Protein AF-A0A7I9VSZ9-F1 (afdb_monomer_lite)

Radius of gyration: 15.68 Å; chains: 1; bounding box: 29×31×40 Å

InterPro domains:
  IPR036188 FAD/NAD(P)-binding domain superfamily [G3DSA:3.50.50.60] (1-81)

Foldseek 3Di:
DVVLVVVLVVVVVVCVVDPPDDWQSVLVSVVVVVLVVLCVVPVQQSLQDWGADRHPRDIDDGFPDGNNPDPDPDPVVRPDD

pLDDT: mean 96.52, std 3.67, range [73.0, 98.31]

Structure (mmCIF, N/CA/C/O backbone):
data_AF-A0A7I9VSZ9-F1
#
_entry.id   AF-A0A7I9VSZ9-F1
#
loop_
_atom_site.group_PDB
_atom_site.id
_atom_site.type_symbol
_atom_site.label_atom_id
_atom_site.label_alt_id
_atom_site.label_comp_id
_atom_site.label_asym_id
_atom_site.label_entity_id
_atom_site.label_seq_id
_atom_site.pdbx_PDB_ins_code
_atom_site.Cartn_x
_atom_site.Cartn_y
_atom_site.Cartn_z
_atom_site.occupancy
_atom_site.B_iso_or_equiv
_atom_site.auth_seq_id
_atom_site.auth_comp_id
_atom_site.auth_asym_id
_atom_site.auth_atom_id
_atom_site.pdbx_PDB_model_num
ATOM 1 N N . MET A 1 1 ? 7.678 9.539 -4.953 1.00 78.81 1 MET A N 1
ATOM 2 C CA . MET A 1 1 ? 7.204 9.308 -6.347 1.00 78.81 1 MET A CA 1
ATOM 3 C C . MET A 1 1 ? 8.230 8.624 -7.261 1.00 78.81 1 MET A C 1
ATOM 5 O O . MET A 1 1 ? 7.94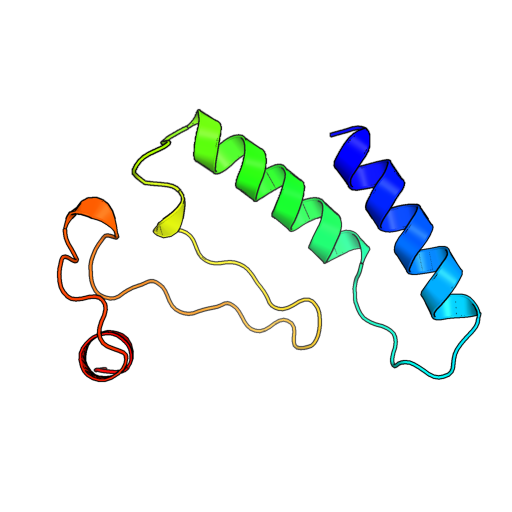9 7.503 -7.655 1.00 78.81 1 MET A O 1
ATOM 9 N N . ASP A 1 2 ? 9.408 9.193 -7.556 1.00 90.56 2 ASP A N 1
ATOM 10 C CA . ASP A 1 2 ? 10.383 8.588 -8.503 1.00 90.56 2 ASP A CA 1
ATOM 11 C C . ASP A 1 2 ? 10.773 7.129 -8.179 1.00 90.56 2 ASP A C 1
ATOM 13 O O . ASP A 1 2 ? 10.930 6.304 -9.075 1.00 90.56 2 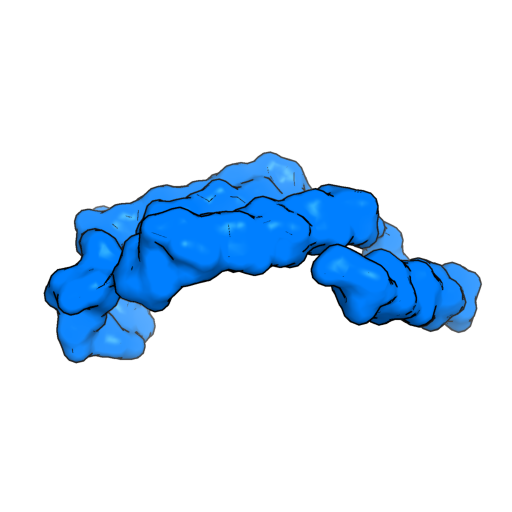ASP A O 1
ATOM 17 N N . GLU A 1 3 ? 10.889 6.783 -6.893 1.00 97.00 3 GLU A N 1
ATOM 18 C CA . GLU A 1 3 ? 11.187 5.412 -6.449 1.00 97.00 3 GLU A CA 1
ATOM 19 C C . GLU A 1 3 ? 10.030 4.430 -6.708 1.00 97.00 3 GLU A C 1
ATOM 21 O O . GLU A 1 3 ? 10.272 3.271 -7.048 1.00 97.00 3 GLU A O 1
ATOM 26 N N . ILE A 1 4 ? 8.779 4.896 -6.575 1.00 97.50 4 ILE A N 1
ATOM 27 C CA . ILE A 1 4 ? 7.571 4.101 -6.853 1.00 97.50 4 ILE A CA 1
ATOM 28 C C . ILE A 1 4 ? 7.520 3.790 -8.350 1.00 97.50 4 ILE A C 1
ATOM 30 O O . ILE A 1 4 ? 7.286 2.645 -8.735 1.00 97.50 4 ILE A O 1
ATOM 34 N N . ASP A 1 5 ? 7.802 4.788 -9.186 1.00 97.75 5 ASP A N 1
ATOM 35 C CA . ASP A 1 5 ? 7.811 4.649 -10.644 1.00 97.75 5 ASP A CA 1
ATOM 36 C C . ASP A 1 5 ? 8.901 3.673 -11.086 1.00 97.75 5 ASP A C 1
ATOM 38 O O . ASP A 1 5 ? 8.621 2.696 -11.778 1.00 97.75 5 ASP A O 1
ATOM 42 N N . PHE A 1 6 ? 10.121 3.861 -10.576 1.00 98.12 6 PHE A N 1
ATOM 43 C CA . PHE A 1 6 ? 11.253 2.994 -10.882 1.00 98.12 6 PHE A CA 1
ATOM 44 C C . PHE A 1 6 ? 10.979 1.521 -10.545 1.00 98.12 6 PHE A C 1
ATOM 46 O O . PHE A 1 6 ? 11.261 0.629 -11.347 1.00 98.12 6 PHE A O 1
ATOM 53 N N . GLN A 1 7 ? 10.423 1.243 -9.362 1.00 98.31 7 GLN A N 1
ATOM 54 C CA . GLN A 1 7 ? 10.125 -0.133 -8.969 1.00 98.31 7 GLN A CA 1
ATOM 55 C C . GLN A 1 7 ? 8.936 -0.716 -9.746 1.00 98.31 7 GLN A C 1
ATOM 57 O O . GLN A 1 7 ? 8.952 -1.908 -10.055 1.00 98.31 7 GLN A O 1
ATOM 62 N N . THR A 1 8 ? 7.939 0.104 -10.090 1.00 98.19 8 THR A N 1
ATOM 63 C CA . THR A 1 8 ? 6.804 -0.317 -10.927 1.00 98.19 8 THR A CA 1
ATOM 64 C C . THR A 1 8 ? 7.295 -0.795 -12.293 1.00 98.19 8 THR A C 1
ATOM 66 O O . THR A 1 8 ? 6.926 -1.887 -12.728 1.00 98.19 8 THR A O 1
ATOM 69 N N . ASP A 1 9 ? 8.180 -0.029 -12.933 1.00 98.06 9 ASP A N 1
ATOM 70 C CA . ASP A 1 9 ? 8.751 -0.383 -14.234 1.00 98.06 9 ASP A CA 1
ATOM 71 C C . ASP A 1 9 ? 9.621 -1.641 -14.147 1.00 98.06 9 ASP A C 1
ATOM 73 O O . ASP A 1 9 ? 9.481 -2.555 -14.957 1.00 98.06 9 ASP A O 1
ATOM 77 N N . TYR A 1 10 ? 10.446 -1.759 -13.104 1.00 98.19 10 TYR A N 1
ATOM 78 C CA . TYR A 1 10 ? 11.262 -2.955 -12.894 1.00 98.19 10 TYR A CA 1
ATOM 79 C C . TYR A 1 10 ? 10.423 -4.234 -12.742 1.00 98.19 10 TYR A C 1
ATOM 81 O O . TYR A 1 10 ? 10.753 -5.275 -13.313 1.00 98.19 10 TYR A O 1
ATOM 89 N N . VAL A 1 11 ? 9.327 -4.183 -11.980 1.00 97.94 11 VAL A N 1
ATOM 90 C CA . VAL A 1 11 ? 8.435 -5.343 -11.822 1.00 97.94 11 VAL A CA 1
ATOM 91 C C . VAL A 1 11 ? 7.731 -5.668 -13.138 1.00 97.94 11 VAL A C 1
ATOM 93 O O . VAL A 1 11 ? 7.610 -6.845 -13.480 1.00 97.94 11 VAL A O 1
ATOM 96 N N . ARG A 1 12 ? 7.328 -4.650 -13.907 1.00 97.31 12 ARG A N 1
ATOM 97 C CA . ARG A 1 12 ? 6.738 -4.825 -15.240 1.00 97.31 12 ARG A CA 1
ATOM 98 C C . ARG A 1 12 ? 7.682 -5.567 -16.183 1.00 97.31 12 ARG A C 1
ATOM 100 O O . ARG A 1 12 ? 7.255 -6.510 -16.849 1.00 97.31 12 ARG A O 1
ATOM 107 N N . ASP A 1 13 ? 8.960 -5.195 -16.179 1.00 97.75 13 ASP A N 1
ATOM 108 C CA . ASP A 1 13 ? 9.992 -5.857 -16.976 1.00 97.75 13 ASP A CA 1
ATOM 109 C C . ASP A 1 13 ? 10.148 -7.332 -16.582 1.00 97.75 13 ASP A C 1
ATOM 111 O O . ASP A 1 13 ? 10.206 -8.201 -17.450 1.00 97.75 13 ASP A O 1
ATOM 115 N N . LEU A 1 14 ? 10.170 -7.645 -15.281 1.00 98.00 14 LEU A N 1
ATOM 116 C CA . LEU A 1 14 ? 10.253 -9.031 -14.808 1.00 98.00 14 LEU A CA 1
ATOM 117 C C . LEU A 1 14 ? 9.019 -9.855 -15.183 1.00 98.00 14 LEU A C 1
ATOM 119 O O . LEU A 1 14 ? 9.156 -11.011 -15.585 1.00 98.00 14 LEU A O 1
ATOM 123 N N . MET A 1 15 ? 7.822 -9.281 -15.054 1.00 96.81 15 MET A N 1
ATOM 124 C CA . MET A 1 15 ? 6.574 -9.969 -15.385 1.00 96.81 15 MET A CA 1
ATOM 125 C C . MET A 1 15 ? 6.543 -10.385 -16.855 1.00 96.81 15 MET A C 1
ATOM 127 O O . MET A 1 15 ? 6.218 -11.535 -17.142 1.00 96.81 15 MET A O 1
ATOM 131 N N . ALA A 1 16 ? 6.999 -9.515 -17.762 1.00 96.62 16 ALA A N 1
ATOM 132 C CA . ALA A 1 16 ? 7.079 -9.795 -19.197 1.00 96.62 16 ALA A CA 1
ATOM 133 C C . ALA A 1 16 ? 8.034 -10.953 -19.568 1.00 96.62 16 ALA A C 1
ATOM 135 O O . ALA A 1 16 ? 8.002 -11.445 -20.697 1.00 96.62 16 ALA A O 1
ATOM 136 N N . LEU A 1 17 ? 8.888 -11.398 -18.638 1.00 98.00 17 LEU A N 1
ATOM 137 C CA . LEU A 1 17 ? 9.844 -12.494 -18.834 1.00 98.00 17 LEU A CA 1
ATOM 138 C C . LEU A 1 17 ? 9.341 -13.847 -18.308 1.00 98.00 17 LEU A C 1
ATOM 140 O O . LEU A 1 17 ? 10.063 -14.843 -18.402 1.00 98.00 17 LEU A O 1
ATOM 144 N N . THR A 1 18 ? 8.138 -13.899 -17.736 1.00 97.38 18 THR A N 1
ATOM 145 C CA . THR A 1 18 ? 7.585 -15.102 -17.097 1.00 97.38 18 THR A CA 1
ATOM 146 C C . THR A 1 18 ? 6.136 -15.344 -17.517 1.00 97.38 18 THR A C 1
ATOM 148 O O . THR A 1 18 ? 5.521 -14.514 -18.17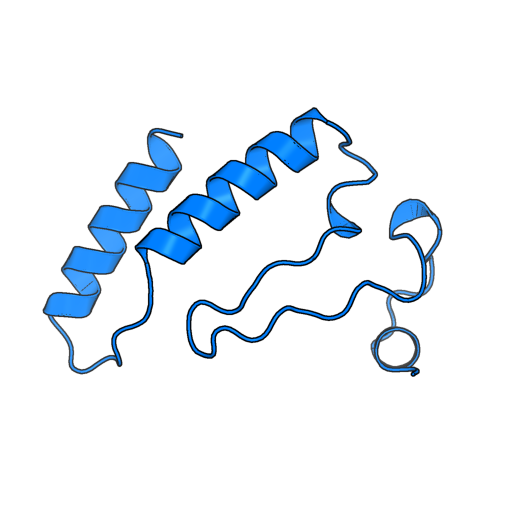5 1.00 97.38 18 THR A O 1
ATOM 151 N N . ASP A 1 19 ? 5.577 -16.489 -17.131 1.00 97.19 19 ASP A N 1
ATOM 152 C CA . ASP A 1 19 ? 4.151 -16.805 -17.266 1.00 97.19 19 ASP A CA 1
ATOM 153 C C . ASP A 1 19 ? 3.328 -16.383 -16.034 1.00 97.19 19 ASP A C 1
ATOM 155 O O . ASP A 1 19 ? 2.180 -16.807 -15.868 1.00 97.19 19 ASP A O 1
ATOM 159 N N . TYR A 1 20 ? 3.904 -15.553 -15.155 1.00 97.38 20 TYR A N 1
ATOM 160 C CA . TYR A 1 20 ? 3.180 -15.004 -14.020 1.00 97.38 20 TYR A CA 1
ATOM 161 C C . TYR A 1 20 ? 1.985 -14.189 -14.516 1.00 97.38 20 TYR A C 1
ATOM 163 O O . TYR A 1 20 ? 2.083 -13.428 -15.476 1.00 97.38 20 TYR A O 1
ATOM 171 N N . THR A 1 21 ? 0.833 -14.360 -13.870 1.00 96.25 21 THR A N 1
ATOM 172 C CA . THR A 1 21 ? -0.404 -13.722 -14.327 1.00 96.25 21 THR A CA 1
ATOM 173 C C . THR A 1 21 ? -0.291 -12.207 -14.212 1.00 96.25 21 THR A C 1
ATOM 175 O O . THR A 1 21 ? 0.048 -11.688 -13.148 1.00 96.25 21 THR A O 1
ATOM 178 N N . GLU A 1 22 ? -0.591 -11.505 -15.304 1.00 95.31 22 GLU A N 1
ATOM 179 C CA . GLU A 1 22 ? -0.623 -10.047 -15.311 1.00 95.31 22 GLU A CA 1
ATOM 180 C C . GLU A 1 22 ? -1.696 -9.507 -14.359 1.00 95.31 22 GLU A C 1
ATOM 182 O O . GLU A 1 22 ? -2.777 -10.078 -14.204 1.00 95.31 22 GLU A O 1
ATOM 187 N N . PHE A 1 23 ? -1.385 -8.383 -13.724 1.00 97.19 23 PHE A N 1
ATOM 188 C CA . PHE A 1 23 ? -2.291 -7.626 -12.869 1.00 97.19 23 PHE A CA 1
ATOM 189 C C . PHE A 1 23 ? -2.028 -6.131 -13.059 1.00 97.19 23 PHE A C 1
ATOM 191 O O . PHE A 1 23 ? -1.037 -5.737 -13.678 1.00 97.19 23 PHE A O 1
ATOM 198 N N . ASP A 1 24 ? -2.926 -5.297 -12.541 1.00 97.94 24 ASP A N 1
ATOM 199 C CA . ASP A 1 24 ? -2.902 -3.857 -12.779 1.00 97.94 24 ASP A CA 1
ATOM 200 C C . ASP A 1 24 ? -1.786 -3.150 -11.982 1.00 97.94 24 ASP A C 1
ATOM 202 O O . ASP A 1 24 ? -1.980 -2.678 -10.860 1.00 97.94 24 ASP A O 1
ATOM 206 N N . LEU A 1 25 ? -0.578 -3.110 -12.552 1.00 97.69 25 LEU A N 1
ATOM 207 C CA . LEU A 1 25 ? 0.573 -2.416 -11.964 1.00 97.69 25 LEU A CA 1
ATOM 208 C C . LEU A 1 25 ? 0.396 -0.894 -11.913 1.00 97.69 25 LEU A C 1
ATOM 210 O O . LEU A 1 25 ? 0.981 -0.250 -11.041 1.00 97.69 25 LEU A O 1
ATOM 214 N N . ASP A 1 26 ? -0.410 -0.320 -12.806 1.00 97.62 26 ASP A N 1
ATOM 215 C CA . ASP A 1 26 ? -0.669 1.121 -12.806 1.00 97.62 26 ASP A CA 1
ATOM 216 C C . ASP A 1 26 ? -1.536 1.489 -11.598 1.00 97.62 26 ASP A C 1
ATOM 218 O O . ASP A 1 26 ? -1.224 2.437 -10.878 1.00 97.62 26 ASP A O 1
ATOM 222 N N . LEU A 1 27 ? -2.535 0.661 -11.279 1.00 98.12 27 LEU A N 1
ATOM 223 C CA . LEU A 1 27 ? -3.319 0.816 -10.058 1.00 98.12 27 LEU A CA 1
ATOM 224 C C . LEU A 1 27 ? -2.474 0.616 -8.791 1.00 98.12 27 LEU A C 1
ATOM 226 O O . LEU A 1 27 ? -2.655 1.334 -7.808 1.00 98.12 27 LEU A O 1
ATOM 230 N N . VAL A 1 28 ? -1.523 -0.327 -8.793 1.00 98.19 28 VAL A N 1
ATOM 231 C CA . VAL A 1 28 ? -0.568 -0.479 -7.676 1.00 98.19 28 VAL A CA 1
ATOM 232 C C . VAL A 1 28 ? 0.232 0.803 -7.466 1.00 98.19 28 VAL A C 1
ATOM 234 O O . VAL A 1 28 ? 0.350 1.273 -6.332 1.00 98.19 28 VAL A O 1
ATOM 237 N N . ARG A 1 29 ? 0.755 1.385 -8.549 1.00 98.25 29 ARG A N 1
ATOM 238 C CA . ARG A 1 29 ? 1.492 2.651 -8.521 1.00 98.25 29 ARG A CA 1
ATOM 239 C C . ARG A 1 29 ? 0.632 3.784 -7.958 1.00 98.25 29 ARG A C 1
ATOM 241 O O . ARG A 1 29 ? 1.087 4.508 -7.073 1.00 98.25 29 ARG A O 1
ATOM 248 N N . GLU A 1 30 ? -0.601 3.927 -8.440 1.00 98.19 30 GLU A N 1
ATOM 249 C CA . GLU A 1 30 ? -1.551 4.932 -7.947 1.00 98.19 30 GLU A CA 1
ATOM 250 C C . GLU A 1 30 ? -1.829 4.772 -6.448 1.00 98.19 30 GLU A C 1
ATOM 252 O O . GLU A 1 30 ? -1.765 5.753 -5.704 1.00 98.19 30 GLU A O 1
ATOM 257 N N . HIS A 1 31 ? -2.045 3.539 -5.979 1.00 98.31 31 HIS A N 1
ATOM 258 C CA . HIS A 1 31 ? -2.262 3.256 -4.557 1.00 98.31 31 HIS A CA 1
ATOM 259 C C . HIS A 1 31 ? -1.047 3.587 -3.698 1.00 98.31 31 HIS A C 1
ATOM 261 O O . HIS A 1 31 ? -1.218 4.109 -2.600 1.00 98.31 31 HIS A O 1
ATOM 267 N N . PHE A 1 32 ? 0.176 3.337 -4.173 1.00 98.31 32 PHE A N 1
ATOM 268 C CA . PHE A 1 32 ? 1.379 3.724 -3.430 1.00 98.31 32 PHE A CA 1
ATOM 269 C C . PHE A 1 32 ? 1.541 5.242 -3.323 1.00 98.31 32 PHE A C 1
ATOM 271 O O . PHE A 1 32 ? 1.934 5.731 -2.265 1.00 98.31 32 PHE A O 1
ATOM 278 N N . ILE A 1 33 ? 1.200 5.990 -4.376 1.00 97.62 33 ILE A N 1
ATOM 279 C CA . ILE A 1 33 ? 1.200 7.460 -4.343 1.00 97.62 33 ILE A CA 1
ATOM 280 C C . ILE A 1 33 ? 0.137 7.971 -3.363 1.00 97.62 33 ILE A C 1
ATOM 282 O O . ILE A 1 33 ? 0.407 8.870 -2.569 1.00 97.62 33 ILE A O 1
ATOM 286 N N . ALA A 1 34 ? -1.068 7.397 -3.383 1.00 97.88 34 ALA A N 1
ATOM 287 C CA . ALA A 1 34 ? -2.122 7.746 -2.431 1.00 97.88 34 ALA A CA 1
ATOM 288 C C . ALA A 1 34 ? -1.710 7.416 -0.986 1.00 97.88 34 ALA A C 1
ATOM 290 O O . ALA A 1 34 ? -1.840 8.253 -0.103 1.00 97.88 34 ALA A O 1
ATOM 291 N N . TRP A 1 35 ? -1.118 6.244 -0.756 1.00 98.00 35 TRP A N 1
ATOM 292 C CA . TRP A 1 35 ? -0.591 5.837 0.547 1.00 98.00 35 TRP A CA 1
ATOM 293 C C . TRP A 1 35 ? 0.520 6.763 1.068 1.00 98.00 35 TRP A C 1
ATOM 295 O O . TRP A 1 35 ? 0.596 7.009 2.274 1.00 98.00 35 TRP A O 1
ATOM 305 N N . GLU A 1 36 ? 1.389 7.275 0.188 1.00 97.81 36 GLU A N 1
ATOM 306 C CA . GLU A 1 36 ? 2.400 8.277 0.547 1.00 97.81 36 GLU A CA 1
ATOM 307 C C . GLU A 1 36 ? 1.722 9.558 1.058 1.00 97.81 36 GLU A C 1
ATOM 309 O O . GLU A 1 36 ? 2.022 9.997 2.170 1.00 97.81 36 GLU A O 1
ATOM 314 N N . HIS A 1 37 ? 0.740 10.084 0.318 1.00 97.75 37 HIS A N 1
ATOM 315 C CA . HIS A 1 37 ? -0.025 11.266 0.726 1.00 97.75 37 HIS A CA 1
ATOM 316 C C . HIS A 1 37 ? -0.843 11.045 2.007 1.00 97.75 37 HIS A C 1
ATOM 318 O O . HIS A 1 37 ? -0.827 11.899 2.889 1.00 97.75 37 HIS A O 1
ATOM 324 N N . ASP A 1 38 ? -1.499 9.894 2.172 1.00 98.25 38 ASP A N 1
ATOM 325 C CA . ASP A 1 38 ? -2.282 9.575 3.374 1.00 98.25 38 ASP A CA 1
ATOM 326 C C . ASP A 1 38 ? -1.415 9.605 4.643 1.00 98.25 38 ASP A C 1
ATOM 328 O O . ASP A 1 38 ? -1.864 9.998 5.723 1.00 98.25 38 ASP A O 1
ATOM 332 N N . LYS A 1 39 ? -0.145 9.196 4.527 1.00 98.06 39 LYS A N 1
ATOM 333 C CA . LYS A 1 39 ? 0.823 9.265 5.630 1.00 98.06 39 LYS A CA 1
ATOM 334 C C . LYS A 1 39 ? 1.241 10.692 5.953 1.00 98.06 39 LYS A C 1
ATOM 336 O O . LYS A 1 39 ? 1.491 10.975 7.126 1.00 98.06 39 LYS A O 1
ATOM 341 N N . GLU A 1 40 ? 1.343 11.557 4.948 1.00 98.00 40 GLU A N 1
ATOM 342 C CA . GLU A 1 40 ? 1.594 12.986 5.149 1.00 98.00 40 GLU A CA 1
ATOM 343 C C . GLU A 1 40 ? 0.387 13.677 5.791 1.00 98.00 40 GLU A C 1
ATOM 345 O O . GLU A 1 40 ? 0.561 14.475 6.713 1.00 98.00 40 GLU A O 1
ATOM 350 N N . GLU A 1 41 ? -0.830 13.331 5.361 1.00 98.31 41 GLU A N 1
ATOM 351 C CA . GLU A 1 41 ? -2.073 13.860 5.924 1.00 98.31 41 GLU A CA 1
ATOM 352 C C . GLU A 1 41 ? -2.262 13.423 7.382 1.00 98.31 41 GLU A C 1
ATOM 354 O O . GLU A 1 41 ? -2.584 14.237 8.252 1.00 98.31 41 GLU A O 1
ATOM 359 N N . SER A 1 42 ? -2.042 12.139 7.680 1.00 98.25 42 SER A N 1
ATOM 360 C CA . SER A 1 42 ? -2.146 11.618 9.040 1.00 98.25 42 SER A CA 1
ATOM 361 C C . SER A 1 42 ? -1.282 10.382 9.267 1.00 98.25 42 SER A C 1
ATOM 363 O O . SER A 1 42 ? -1.684 9.242 9.020 1.00 98.25 42 SER A O 1
ATOM 365 N N . ILE A 1 43 ? -0.116 10.583 9.882 1.00 98.25 43 ILE A N 1
ATOM 366 C CA . ILE A 1 43 ? 0.805 9.482 10.197 1.00 98.25 43 ILE A CA 1
ATOM 367 C C . ILE A 1 43 ? 0.218 8.446 11.172 1.00 98.25 43 ILE A C 1
ATOM 369 O O . ILE A 1 43 ? 0.657 7.296 11.197 1.00 98.25 43 ILE A O 1
ATOM 373 N N . THR A 1 44 ? -0.784 8.827 11.967 1.00 97.25 44 THR A N 1
ATOM 374 C CA . THR A 1 44 ? -1.513 7.923 12.872 1.00 97.25 44 THR A CA 1
ATOM 375 C C . THR A 1 44 ? -2.831 7.414 12.282 1.00 97.25 44 THR A C 1
ATOM 377 O O . THR A 1 44 ? -3.380 6.443 12.799 1.00 97.25 44 THR A O 1
ATOM 380 N N . GLY A 1 45 ? -3.332 8.035 11.209 1.00 97.56 45 GLY A N 1
ATOM 381 C CA . GLY A 1 45 ? -4.635 7.752 10.605 1.00 97.56 45 GLY A CA 1
ATOM 382 C C . GLY A 1 45 ? -4.593 7.007 9.271 1.00 97.56 45 GLY A C 1
ATOM 383 O O . GLY A 1 45 ? -5.589 6.381 8.925 1.00 97.56 45 GLY A O 1
ATOM 384 N N . TYR A 1 46 ? -3.464 6.995 8.553 1.00 98.12 46 TYR A N 1
ATOM 385 C CA . TYR A 1 46 ? -3.368 6.430 7.193 1.00 98.12 46 TYR A CA 1
ATOM 386 C C . TYR A 1 46 ? -3.813 4.960 7.074 1.00 98.12 46 TYR A C 1
ATOM 388 O O . TYR A 1 46 ? -4.211 4.502 6.008 1.00 98.12 46 TYR A O 1
ATOM 396 N N . ARG A 1 47 ? -3.769 4.194 8.173 1.00 97.62 47 ARG A N 1
ATOM 397 C CA . ARG A 1 47 ? -4.220 2.792 8.210 1.00 97.62 47 ARG A CA 1
ATOM 398 C C . ARG A 1 47 ? -5.740 2.616 8.239 1.00 97.62 47 ARG A C 1
ATOM 400 O O . ARG A 1 47 ? -6.208 1.489 8.126 1.00 97.62 47 ARG A O 1
ATOM 407 N N . ASN A 1 48 ? -6.500 3.697 8.393 1.00 97.31 48 ASN A N 1
ATOM 408 C CA . ASN A 1 48 ? -7.963 3.661 8.392 1.00 97.31 48 ASN A CA 1
ATOM 409 C C . ASN A 1 48 ? -8.551 3.671 6.972 1.00 97.31 48 ASN A C 1
ATOM 411 O O . ASN A 1 48 ? -9.750 3.447 6.806 1.00 97.31 48 ASN A O 1
ATOM 415 N N . ASN A 1 49 ? -7.722 3.927 5.960 1.00 96.50 49 ASN A N 1
ATOM 416 C CA . ASN A 1 49 ? -8.136 3.978 4.566 1.00 96.50 49 ASN A CA 1
ATOM 417 C C . ASN A 1 49 ? -8.213 2.575 3.949 1.00 96.50 49 ASN A C 1
ATOM 419 O O . ASN A 1 49 ? -7.673 1.596 4.468 1.00 96.50 49 ASN A O 1
ATOM 423 N N . SER A 1 50 ? -8.920 2.461 2.827 1.00 96.44 50 SER A N 1
ATOM 424 C CA . SER A 1 50 ? -9.078 1.208 2.088 1.00 96.44 50 SER A CA 1
ATOM 425 C C . SER A 1 50 ? -8.854 1.438 0.602 1.00 96.44 50 SER A C 1
ATOM 427 O O . SER A 1 50 ? -9.252 2.464 0.058 1.00 96.44 50 SER A O 1
ATOM 429 N N . PHE A 1 51 ? -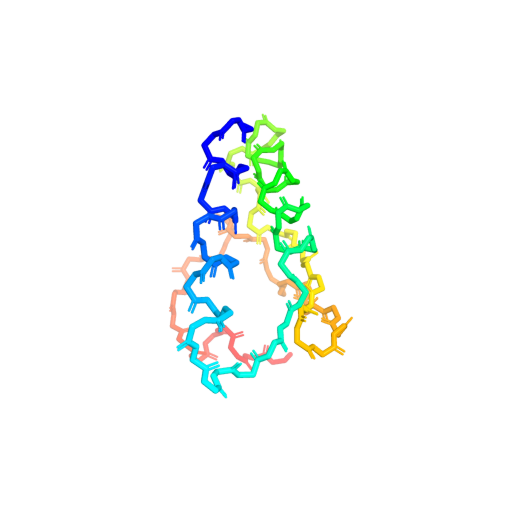8.249 0.451 -0.052 1.00 97.88 51 PHE A N 1
ATOM 430 C CA . PHE A 1 51 ? -7.870 0.505 -1.461 1.00 97.88 51 PHE A CA 1
ATOM 431 C C . PHE A 1 51 ? -8.548 -0.627 -2.239 1.00 97.88 51 PHE A C 1
ATOM 433 O O . PHE A 1 51 ? -8.972 -1.638 -1.666 1.00 97.88 51 PHE A O 1
ATOM 440 N N . SER A 1 52 ? -8.676 -0.460 -3.552 1.00 98.12 52 SER A N 1
ATOM 441 C CA . SER A 1 52 ? -9.158 -1.507 -4.455 1.00 98.12 52 SER A CA 1
ATOM 442 C C . SER A 1 52 ? -8.067 -2.530 -4.762 1.00 98.12 52 SER A C 1
ATOM 444 O O . SER A 1 52 ? -6.885 -2.203 -4.824 1.00 98.12 52 SER A O 1
ATOM 446 N N . SER A 1 53 ? -8.457 -3.787 -4.977 1.00 98.12 53 SER A N 1
ATOM 447 C CA . SER A 1 53 ? -7.523 -4.830 -5.400 1.00 98.12 53 SER A CA 1
ATOM 448 C C . SER A 1 53 ? -7.097 -4.640 -6.866 1.00 98.12 53 SER A C 1
ATOM 450 O O . SER A 1 53 ? -7.969 -4.624 -7.735 1.00 98.12 53 SER A O 1
ATOM 452 N N . PRO A 1 54 ? -5.789 -4.636 -7.172 1.00 97.75 54 PRO A N 1
ATOM 453 C CA . PRO A 1 54 ? -5.265 -4.687 -8.545 1.00 97.75 54 PRO A CA 1
ATOM 454 C C . PRO A 1 54 ? -5.560 -5.981 -9.307 1.00 97.75 54 PRO A C 1
ATOM 456 O O . PRO A 1 54 ? -5.386 -6.039 -10.521 1.00 97.75 54 PRO A O 1
ATOM 459 N N . CYS A 1 55 ? -5.996 -7.029 -8.603 1.00 97.38 55 CYS A N 1
ATOM 460 C CA . CYS A 1 55 ? -6.290 -8.328 -9.203 1.00 97.38 55 CYS A CA 1
ATOM 461 C C . CYS A 1 55 ? -7.792 -8.540 -9.429 1.00 97.38 55 CYS A C 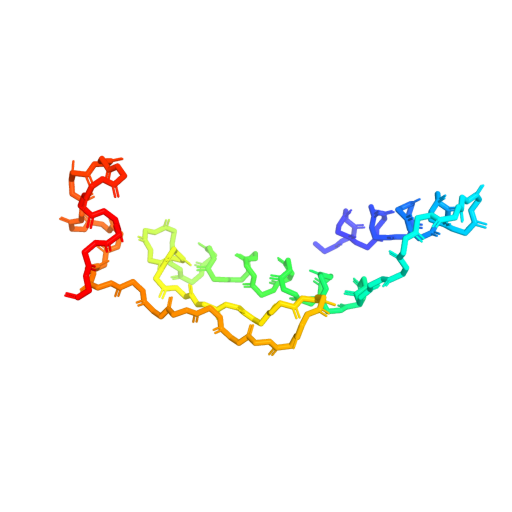1
ATOM 463 O O . CYS A 1 55 ? -8.183 -9.216 -10.376 1.00 97.38 55 CYS A O 1
ATOM 465 N N . THR A 1 56 ? -8.644 -8.012 -8.543 1.00 97.50 56 THR A N 1
ATOM 466 C CA . THR A 1 56 ? -10.097 -8.278 -8.568 1.00 97.50 56 THR A CA 1
ATOM 467 C C . THR A 1 56 ? -10.960 -7.025 -8.686 1.00 97.50 56 THR A C 1
ATOM 469 O O . THR A 1 56 ? -12.172 -7.142 -8.858 1.00 97.50 56 THR A O 1
ATOM 472 N N . GLY A 1 57 ? -10.388 -5.830 -8.523 1.00 96.38 57 GLY A N 1
ATOM 473 C CA . GLY A 1 57 ? -11.113 -4.558 -8.466 1.00 96.38 57 GLY A CA 1
ATOM 474 C C . GLY A 1 57 ? -11.965 -4.354 -7.206 1.00 96.38 57 GLY A C 1
ATOM 475 O O . GLY A 1 57 ? -12.480 -3.260 -6.985 1.00 96.38 57 GLY A O 1
ATOM 476 N N . THR A 1 58 ? -12.123 -5.369 -6.349 1.00 97.75 58 THR A N 1
ATOM 477 C CA . THR A 1 58 ? -12.925 -5.253 -5.123 1.00 97.75 58 THR A CA 1
ATOM 478 C C . THR A 1 58 ? -12.249 -4.322 -4.126 1.00 97.75 58 THR A C 1
ATOM 480 O O . THR A 1 58 ? -11.049 -4.453 -3.880 1.00 97.75 58 THR A O 1
ATOM 483 N N . ILE A 1 59 ? -13.020 -3.418 -3.526 1.00 97.06 59 ILE A N 1
ATOM 484 C CA . ILE A 1 59 ? -12.538 -2.490 -2.498 1.00 97.06 59 ILE A CA 1
ATOM 485 C C . ILE A 1 59 ? -12.426 -3.225 -1.160 1.00 97.06 59 ILE A C 1
ATOM 487 O O . ILE A 1 59 ? -13.343 -3.955 -0.774 1.00 97.06 59 ILE A O 1
ATOM 491 N N . GLY A 1 60 ? -11.295 -3.051 -0.471 1.00 94.81 60 GLY A N 1
ATOM 492 C CA . GLY A 1 60 ? -11.106 -3.572 0.881 1.00 94.81 60 GLY A CA 1
ATOM 493 C C . GLY A 1 60 ? -12.139 -2.994 1.861 1.00 94.81 60 GLY A C 1
ATOM 494 O O . GLY A 1 60 ? -12.544 -1.841 1.709 1.00 94.81 60 GLY A O 1
ATOM 495 N N . PRO A 1 61 ? -12.603 -3.766 2.856 1.00 93.75 61 PRO A N 1
ATOM 496 C CA . PRO A 1 61 ? -13.514 -3.242 3.862 1.00 93.75 61 PRO A CA 1
ATOM 497 C C . PRO A 1 61 ? -12.799 -2.224 4.754 1.00 93.75 61 PRO A C 1
ATOM 499 O O . PRO A 1 61 ? -11.636 -2.410 5.113 1.00 93.75 61 PRO A O 1
ATOM 502 N N . THR A 1 62 ? -13.524 -1.188 5.170 1.00 92.31 62 THR A N 1
ATOM 503 C CA . THR A 1 62 ? -13.046 -0.270 6.205 1.00 92.31 62 THR A CA 1
ATOM 504 C C . THR A 1 62 ? -12.860 -1.027 7.525 1.00 92.31 62 THR A C 1
ATOM 506 O O . THR A 1 62 ? -13.736 -1.825 7.880 1.00 92.31 62 THR A O 1
ATOM 509 N N . PRO A 1 63 ? -11.763 -0.790 8.270 1.00 91.38 63 PRO A N 1
ATOM 510 C CA . PRO A 1 63 ? -11.579 -1.372 9.594 1.00 91.38 63 PRO A CA 1
ATOM 511 C C . PRO A 1 63 ? -12.743 -1.046 10.540 1.00 91.38 63 PRO A C 1
ATOM 513 O O . PRO A 1 63 ? -13.284 0.059 10.519 1.00 91.38 63 PRO A O 1
ATOM 516 N N . HIS A 1 64 ? -13.103 -1.995 11.406 1.00 93.25 64 HIS A N 1
ATOM 517 C CA . HIS A 1 64 ? -14.170 -1.816 12.400 1.00 93.25 64 HIS A CA 1
ATOM 518 C C . HIS A 1 64 ? -13.804 -0.811 13.504 1.00 93.25 64 HIS A C 1
ATOM 520 O O . HIS A 1 64 ? -14.686 -0.161 14.064 1.00 93.25 64 HIS A O 1
ATOM 526 N N . THR A 1 65 ? -12.508 -0.676 13.793 1.00 95.81 65 THR A N 1
ATOM 527 C CA . THR A 1 65 ? -11.941 0.230 14.798 1.00 95.81 65 THR A CA 1
ATOM 528 C C . THR A 1 65 ? -10.826 1.050 14.139 1.00 95.81 65 THR A C 1
ATOM 530 O O . THR A 1 65 ? -10.029 0.467 13.395 1.00 95.81 65 THR A O 1
ATOM 533 N N . PRO A 1 66 ? -10.711 2.368 14.396 1.00 96.56 66 PRO A N 1
ATOM 534 C CA . PRO A 1 66 ? -9.546 3.139 13.974 1.00 96.56 66 PRO A CA 1
ATOM 535 C C . PRO A 1 66 ? -8.244 2.514 14.488 1.00 96.56 66 PRO A C 1
ATOM 537 O O . PRO A 1 66 ? -8.158 2.119 15.649 1.00 96.56 66 PRO A O 1
ATOM 540 N N . TRP A 1 67 ? -7.202 2.478 13.657 1.00 97.06 67 TRP A N 1
ATOM 541 C CA . TRP A 1 67 ? -5.933 1.821 13.989 1.00 97.06 67 TRP A CA 1
ATOM 542 C C . TRP A 1 67 ? -5.309 2.327 15.296 1.00 97.06 67 TRP A C 1
ATOM 544 O O . TRP A 1 67 ? -4.749 1.547 16.055 1.00 97.06 67 TRP A O 1
ATOM 554 N N . TRP A 1 68 ? -5.426 3.626 15.578 1.00 97.31 68 TRP A N 1
ATOM 555 C CA . TRP A 1 68 ? -4.887 4.232 16.799 1.00 97.31 68 TRP A CA 1
ATOM 556 C C . TRP A 1 68 ? -5.586 3.759 18.085 1.00 97.31 68 TRP A C 1
ATOM 558 O O . TRP A 1 68 ? -5.020 3.862 19.171 1.00 97.31 68 TRP A O 1
ATOM 568 N N . GLU A 1 69 ? -6.818 3.264 17.969 1.00 97.62 69 GLU A N 1
ATOM 569 C CA . GLU A 1 69 ? -7.648 2.814 19.090 1.00 97.62 69 GLU A CA 1
ATOM 570 C C . GLU A 1 69 ? -7.631 1.283 19.252 1.00 97.62 69 GLU A C 1
ATOM 572 O O . GLU A 1 69 ? -7.981 0.776 20.320 1.00 97.62 69 GLU A O 1
ATOM 577 N N . GLU A 1 70 ? -7.211 0.537 18.224 1.00 96.44 70 GLU A N 1
ATOM 578 C CA . GLU A 1 70 ? -7.187 -0.927 18.230 1.00 96.44 70 GLU A CA 1
ATOM 579 C C . GLU A 1 70 ? -5.878 -1.464 18.824 1.00 96.44 70 GLU A C 1
ATOM 581 O O . GLU A 1 70 ? -4.852 -1.579 18.154 1.00 96.44 70 GLU A O 1
ATOM 586 N N . MET A 1 71 ? -5.926 -1.794 20.115 1.00 97.31 71 MET A N 1
ATOM 587 C CA . MET A 1 71 ? -4.770 -2.276 20.879 1.00 97.31 71 MET A CA 1
ATOM 588 C C . MET A 1 71 ? -4.618 -3.806 20.867 1.00 97.31 71 MET A C 1
ATOM 590 O O . MET A 1 71 ? -3.599 -4.309 21.340 1.00 97.31 71 MET A O 1
ATOM 594 N N . ASP A 1 72 ? -5.623 -4.543 20.386 1.00 97.50 72 ASP A N 1
ATOM 595 C CA . ASP A 1 72 ? -5.594 -6.003 20.255 1.00 97.50 72 ASP A CA 1
ATOM 596 C C . ASP A 1 72 ? -5.200 -6.378 18.818 1.00 97.50 72 ASP A C 1
ATOM 598 O O . ASP A 1 72 ? -5.979 -6.245 17.875 1.00 97.50 72 ASP A O 1
ATOM 602 N N . ASP A 1 73 ? -3.961 -6.843 18.655 1.00 97.06 73 ASP A N 1
ATOM 603 C CA . ASP A 1 73 ? -3.366 -7.221 17.370 1.00 97.06 73 ASP A CA 1
ATOM 604 C C . ASP A 1 73 ? -3.654 -8.679 16.971 1.00 97.06 73 ASP A C 1
ATOM 606 O O . ASP A 1 73 ? -3.090 -9.196 15.998 1.00 97.06 73 ASP A O 1
ATOM 610 N N . SER A 1 74 ? -4.541 -9.368 17.697 1.00 97.81 74 SER A N 1
ATOM 611 C CA . SER A 1 74 ? -4.875 -10.752 17.400 1.00 97.81 74 SER A CA 1
ATOM 612 C C . SER A 1 74 ? -5.696 -10.882 16.116 1.00 97.81 74 SER A C 1
ATOM 614 O O . SER A 1 74 ? -6.638 -10.136 15.836 1.00 97.81 74 SER A O 1
ATOM 616 N N . LEU A 1 75 ? -5.410 -11.941 15.355 1.00 97.31 75 LEU A N 1
ATOM 617 C CA . LEU A 1 75 ? -6.200 -12.308 14.176 1.00 97.31 75 LEU A CA 1
ATOM 618 C C . LEU A 1 75 ? -7.686 -12.507 14.521 1.00 97.31 75 LEU A C 1
ATOM 620 O O . LEU A 1 75 ? -8.563 -12.181 13.724 1.00 97.31 75 LEU A O 1
ATOM 624 N N . ALA A 1 76 ? -7.963 -13.052 15.710 1.00 97.25 76 ALA A N 1
ATOM 625 C CA . ALA A 1 76 ? -9.320 -13.301 16.175 1.00 97.25 76 ALA A CA 1
ATOM 626 C C . ALA A 1 76 ? -10.119 -12.000 16.313 1.00 97.25 76 ALA A C 1
ATOM 628 O O . ALA A 1 76 ? -11.277 -11.975 15.906 1.00 97.25 76 ALA A O 1
ATOM 629 N N . LYS A 1 77 ? -9.508 -10.934 16.844 1.00 96.12 77 LYS A N 1
ATOM 630 C CA . LYS A 1 77 ? -10.115 -9.605 16.913 1.00 96.12 77 LYS A CA 1
ATOM 631 C C . LYS A 1 77 ? -10.280 -8.993 15.522 1.00 96.12 77 LYS A C 1
ATOM 633 O O . LYS A 1 77 ? -11.370 -8.533 15.198 1.00 96.12 77 LYS A O 1
ATOM 638 N N . PHE A 1 78 ? -9.240 -9.053 14.690 1.00 95.62 78 PHE A N 1
ATOM 639 C CA . PHE A 1 78 ? -9.241 -8.466 13.346 1.00 95.62 78 PHE A CA 1
ATOM 640 C C . PHE A 1 78 ? -10.335 -9.033 12.422 1.00 95.62 78 PHE A C 1
ATOM 642 O O . PHE A 1 78 ? -10.895 -8.305 11.610 1.00 95.62 78 PHE A O 1
ATOM 649 N N . LEU A 1 79 ? -10.652 -10.328 12.540 1.00 95.62 79 LEU A N 1
ATOM 650 C CA . LEU A 1 79 ? -11.641 -11.010 11.692 1.00 95.62 79 LEU A CA 1
ATOM 651 C C . LEU A 1 79 ? -13.074 -11.010 12.255 1.00 95.62 79 LEU A C 1
ATOM 653 O O . LEU A 1 79 ? -13.961 -11.622 11.648 1.00 95.62 79 LEU A O 1
ATOM 657 N N . GLN A 1 80 ? -13.322 -10.383 13.410 1.00 92.12 80 GLN A N 1
ATOM 658 C CA . GLN A 1 80 ? -14.690 -10.202 13.903 1.00 92.12 80 GLN A CA 1
ATOM 659 C C . GLN A 1 80 ? -15.465 -9.291 12.952 1.00 92.12 80 GLN A C 1
ATOM 661 O O . GLN A 1 80 ? -14.949 -8.262 12.539 1.00 92.12 80 GLN A O 1
ATOM 666 N N . LYS A 1 81 ? -16.691 -9.695 12.608 1.00 73.00 81 LYS A N 1
ATOM 667 C CA . LYS A 1 81 ? -17.596 -8.930 11.742 1.00 73.00 81 LYS A CA 1
ATOM 668 C C . LYS A 1 81 ? -18.405 -7.904 12.517 1.00 73.00 81 LYS A C 1
ATOM 670 O O . LYS A 1 81 ? -18.844 -8.258 13.635 1.00 73.00 81 LYS A O 1
#

Sequence (81 aa):
MDEIDFQTDYVRDLMALTDYTEFDLDLVREHFIAWEHDKEESITGYRNNSFSSPCTGTIGPTPHTPWWEEMDDSLAKFLQK

Secondary structure (DSSP, 8-state):
-HHHHHHHHHHHHHHTTS-PPP--HHHHHHHHHHHHHHHHH-TTTGGG---B-TTT-PBPPPPSS-TTT-----HHHHT--

Organism: Mycolicibacterium agri (NCBI: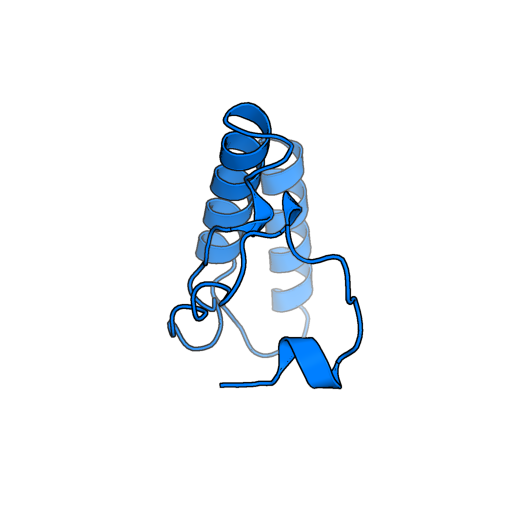txid36811)